Protein AF-A0AAJ2NSN2-F1 (afdb_monomer)

Secondary structure (DSSP, 8-state):
-HHHHHHHHHHHHHHHTTSS---EEE----HHHHHHHHTSGGGTTSSS-SSSPSPTT---SEEE-TTTT--HHHHHHHHHHTT---

Organism: Alkalihalophilus pseudofirmus (NCBI:txid79885)

Foldseek 3Di:
DAVVQVVVLVVVVVVVVVPPDDQEAEDQAAQVLVVVCPPDPNVVVSVPPDYDDHDPPPPHNYYHHPRHHDDPVVVVVVCVVVVHDD

Solvent-accessible surface area (backbone atoms only — not comparable to full-atom values): 5281 Å² total; per-residue (Å²): 106,63,68,65,27,50,51,50,52,54,52,52,48,61,55,49,70,74,46,94,81,64,58,63,44,79,44,87,48,30,28,65,58,53,56,70,22,68,79,53,92,31,62,80,60,52,82,41,82,75,30,82,66,84,57,100,80,64,76,50,80,43,77,45,51,89,40,42,85,31,49,76,67,54,52,51,50,52,36,49,78,72,66,49,84,133

Sequence (86 aa):
RKIIGEEFIRVFEEEGQKIKSVDFLAQGTIYPDVIESGLGDSAVIKSHHNVGGLPDFVDFKEIIEPLRMLFKDEVRELGRELGLAD

InterPro domains:
  IPR014729 Rossmann-like alpha/beta/alpha sandwich fold [G3DSA:3.40.50.620] (1-86)
  IPR025777 GMP synthetase ATP pyrophosphatase domain [PS51553] (1-86)

Radius of gyration: 14.95 Å; Cα contacts (8 Å, |Δi|>4): 75; chains: 1; bounding box: 36×28×38 Å

Structure (mmCIF, N/CA/C/O backbone):
data_AF-A0AAJ2NSN2-F1
#
_entry.id   AF-A0AAJ2NSN2-F1
#
loop_
_atom_site.group_PDB
_atom_site.id
_atom_site.type_symbol
_atom_site.label_atom_id
_atom_site.label_alt_id
_atom_site.label_comp_id
_atom_site.label_asym_id
_atom_site.label_entity_id
_atom_site.label_seq_id
_atom_site.pdbx_PDB_ins_code
_atom_site.Cartn_x
_atom_site.Cartn_y
_atom_site.Cartn_z
_atom_site.occupancy
_atom_site.B_iso_or_equiv
_atom_site.auth_seq_id
_atom_site.auth_comp_id
_atom_site.auth_asym_id
_atom_site.auth_atom_id
_atom_site.pdbx_PDB_model_num
ATOM 1 N N . ARG A 1 1 ? -2.378 19.319 3.542 1.00 61.03 1 ARG A N 1
ATOM 2 C CA . ARG A 1 1 ? -2.075 17.873 3.684 1.00 61.03 1 ARG A CA 1
ATOM 3 C C . ARG A 1 1 ? -2.770 17.250 4.894 1.00 61.03 1 ARG A C 1
ATOM 5 O O . ARG A 1 1 ? -3.399 16.232 4.688 1.00 61.03 1 ARG A O 1
ATOM 12 N N . LYS A 1 2 ? -2.748 17.873 6.087 1.00 75.38 2 LYS A N 1
ATOM 13 C CA . LYS A 1 2 ? -3.379 17.319 7.306 1.00 75.38 2 LYS A CA 1
ATOM 14 C C . LYS A 1 2 ? -4.876 16.977 7.166 1.00 75.38 2 LYS A C 1
ATOM 16 O O . LYS A 1 2 ? -5.219 15.831 7.374 1.00 75.38 2 LYS A O 1
ATOM 21 N N . ILE A 1 3 ? -5.71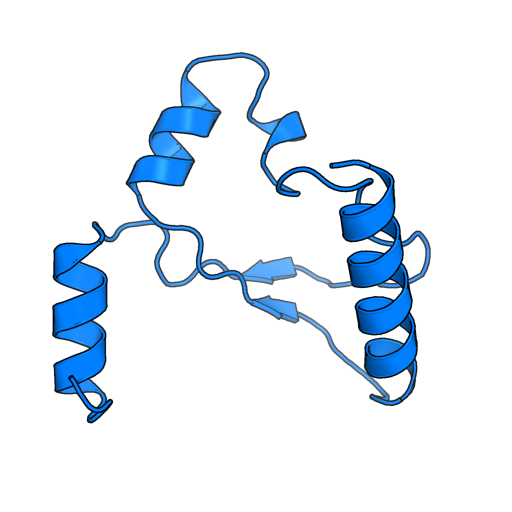3 17.920 6.714 1.00 83.94 3 ILE A N 1
ATOM 22 C CA . ILE A 1 3 ? -7.179 17.724 6.611 1.00 83.94 3 ILE A CA 1
ATOM 23 C C . ILE A 1 3 ? -7.553 16.570 5.669 1.00 83.94 3 ILE A C 1
ATOM 25 O O . ILE A 1 3 ? -8.297 15.681 6.049 1.00 83.94 3 ILE A O 1
ATOM 29 N N . ILE A 1 4 ? -7.016 16.572 4.442 1.00 85.69 4 ILE A N 1
ATOM 30 C CA . ILE A 1 4 ? -7.298 15.518 3.446 1.00 85.69 4 ILE A CA 1
ATOM 31 C C . ILE A 1 4 ? -6.861 14.156 3.969 1.00 85.69 4 ILE A C 1
ATOM 33 O O . ILE A 1 4 ? -7.530 13.155 3.749 1.00 85.69 4 ILE A O 1
ATOM 37 N N . GLY A 1 5 ? -5.719 14.135 4.645 1.00 79.56 5 GLY A N 1
ATOM 38 C CA . GLY A 1 5 ? -5.245 12.921 5.245 1.00 79.56 5 GLY A CA 1
ATOM 39 C C . GLY A 1 5 ? -6.201 12.402 6.306 1.00 79.56 5 GLY A C 1
ATOM 40 O O . GLY A 1 5 ? -6.627 11.257 6.239 1.00 79.56 5 GLY A O 1
ATOM 41 N N . GLU A 1 6 ? -6.503 13.237 7.295 1.00 82.75 6 GLU A N 1
ATOM 42 C CA . GLU A 1 6 ? -7.349 12.869 8.430 1.00 82.75 6 GLU A CA 1
ATOM 43 C C . GLU A 1 6 ? -8.707 12.339 7.960 1.00 82.75 6 GLU A C 1
ATOM 45 O O . GLU A 1 6 ? -9.174 11.313 8.440 1.00 82.75 6 GLU A O 1
ATOM 50 N N . GLU A 1 7 ? -9.282 12.979 6.940 1.00 88.62 7 GLU A N 1
ATOM 51 C CA . GLU A 1 7 ? -10.493 12.508 6.273 1.00 88.62 7 GLU A CA 1
ATOM 52 C C . GLU A 1 7 ? -10.329 11.108 5.664 1.00 88.62 7 GLU A C 1
ATOM 54 O O . GLU A 1 7 ? -11.196 10.257 5.838 1.00 88.62 7 GLU A O 1
ATOM 59 N N . PHE A 1 8 ? -9.214 10.848 4.973 1.00 85.94 8 PHE A N 1
ATOM 60 C CA . PHE A 1 8 ? -8.928 9.537 4.391 1.00 85.94 8 PHE A CA 1
ATOM 61 C C . PHE A 1 8 ? -8.859 8.444 5.459 1.00 85.94 8 PHE A C 1
ATOM 63 O O . PHE A 1 8 ? -9.469 7.393 5.278 1.00 85.94 8 PHE A O 1
ATOM 70 N N . ILE A 1 9 ? -8.151 8.695 6.565 1.00 81.38 9 ILE A N 1
ATOM 71 C CA . ILE A 1 9 ? -8.029 7.725 7.659 1.00 81.38 9 ILE A CA 1
ATOM 72 C C . ILE A 1 9 ? -9.398 7.454 8.276 1.00 81.38 9 ILE A C 1
ATOM 74 O O . ILE A 1 9 ? -9.773 6.293 8.387 1.00 81.38 9 ILE A O 1
ATOM 78 N N . ARG A 1 10 ? -10.190 8.497 8.552 1.00 83.88 10 ARG A N 1
ATOM 79 C CA . ARG A 1 10 ? -11.536 8.341 9.117 1.00 83.88 10 ARG A CA 1
ATOM 80 C C . ARG A 1 10 ? -12.475 7.537 8.212 1.00 83.88 10 ARG A C 1
ATOM 82 O O . ARG A 1 10 ? -13.210 6.679 8.683 1.00 83.88 10 ARG A O 1
ATOM 89 N N . VAL A 1 11 ? -12.453 7.779 6.902 1.00 89.31 11 VAL A N 1
ATOM 90 C CA . VAL A 1 11 ? -13.280 7.0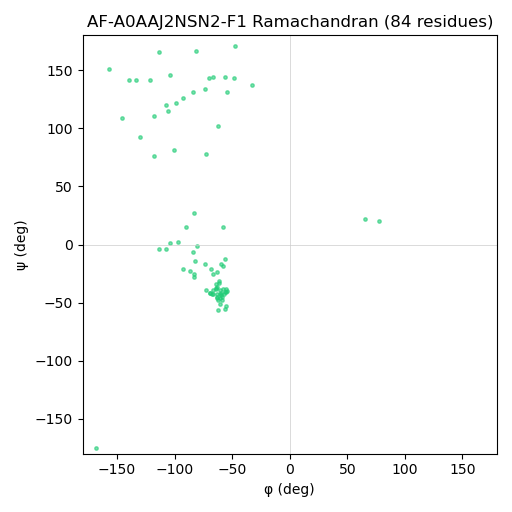00 5.964 1.00 89.31 11 VAL A CA 1
ATOM 91 C C . VAL A 1 11 ? -12.773 5.560 5.854 1.00 89.31 11 VAL A C 1
ATOM 93 O O . VAL A 1 11 ? -13.568 4.624 5.853 1.00 89.31 11 VAL A O 1
ATOM 96 N N . PHE A 1 12 ? -11.455 5.355 5.790 1.00 85.88 12 PHE A N 1
ATOM 97 C CA . PHE A 1 12 ? -10.854 4.020 5.733 1.00 85.88 12 PHE A CA 1
ATOM 98 C C . PHE A 1 12 ? -11.227 3.174 6.958 1.00 85.88 12 PHE A C 1
ATOM 100 O O . PHE A 1 12 ? -11.604 2.010 6.838 1.00 85.88 12 PHE A O 1
ATOM 107 N N . GLU A 1 13 ? -11.169 3.795 8.127 1.00 80.00 13 GLU A N 1
ATOM 108 C CA . GLU A 1 13 ? -11.636 3.288 9.409 1.00 80.00 13 GLU A CA 1
ATOM 109 C C . GLU A 1 13 ? -13.115 2.878 9.402 1.00 80.00 13 GLU A C 1
ATOM 111 O O . GLU A 1 13 ? -13.449 1.741 9.750 1.00 80.00 13 GLU A O 1
ATOM 116 N N . GLU A 1 14 ? -14.000 3.801 9.009 1.00 86.69 14 GLU A N 1
ATOM 117 C CA . GLU A 1 14 ? -15.447 3.579 8.949 1.00 86.69 14 GLU A CA 1
ATOM 118 C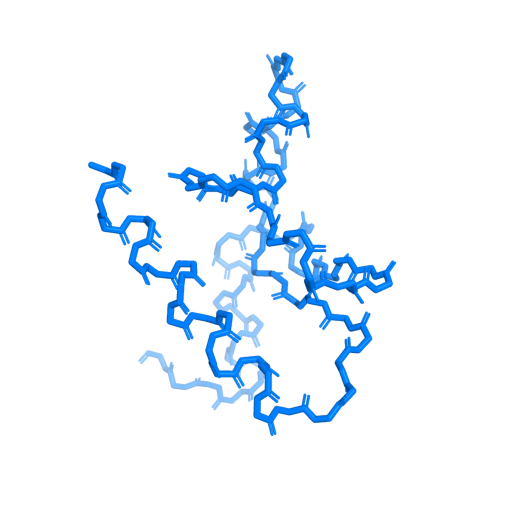 C . GLU A 1 14 ? -15.796 2.401 8.027 1.00 86.69 14 GLU A C 1
ATOM 120 O O . GLU A 1 14 ? -16.681 1.604 8.344 1.00 86.69 14 GLU A O 1
ATOM 125 N N . GLU A 1 15 ? -15.093 2.248 6.901 1.00 88.38 15 GLU A N 1
ATOM 126 C CA . GLU A 1 15 ? -15.257 1.095 6.010 1.00 88.38 15 GLU A CA 1
ATOM 127 C C . GLU A 1 15 ? -14.660 -0.191 6.599 1.00 88.38 15 GLU A C 1
ATOM 129 O O . GLU A 1 15 ? -15.269 -1.258 6.496 1.00 88.38 15 GLU A O 1
ATOM 134 N N . GLY A 1 16 ? -13.508 -0.102 7.269 1.00 82.06 16 GLY A N 1
ATOM 135 C CA . GLY A 1 16 ? -12.853 -1.231 7.928 1.00 82.06 16 GLY A CA 1
ATOM 136 C C . GLY A 1 16 ? -13.727 -1.876 9.004 1.00 82.06 16 GLY A C 1
ATOM 137 O O . GLY A 1 16 ? -13.843 -3.098 9.039 1.00 82.06 16 GLY A O 1
ATOM 138 N N . GLN A 1 17 ? -14.430 -1.075 9.813 1.00 81.25 17 GLN A N 1
ATOM 139 C CA . GLN A 1 17 ? -15.346 -1.570 10.854 1.00 81.25 17 GLN A CA 1
ATOM 140 C C . GLN A 1 17 ? -16.536 -2.371 10.303 1.00 81.25 17 GLN A C 1
ATOM 142 O O . GLN A 1 17 ? -17.117 -3.196 11.013 1.00 81.25 17 GLN A O 1
ATOM 147 N N . LYS A 1 18 ? -16.916 -2.160 9.037 1.00 87.69 18 LYS A N 1
ATOM 148 C CA . LYS A 1 18 ? -17.981 -2.940 8.381 1.00 87.69 18 LYS A CA 1
ATOM 149 C C . LYS A 1 18 ? -17.518 -4.358 8.038 1.00 87.69 18 LYS A C 1
ATOM 151 O O . LYS A 1 18 ? -18.348 -5.237 7.794 1.00 87.69 18 LYS A O 1
ATOM 156 N N . ILE A 1 19 ? -16.207 -4.594 8.028 1.00 84.00 19 ILE A N 1
ATOM 157 C CA . ILE A 1 19 ? -15.585 -5.883 7.749 1.00 84.00 19 ILE A CA 1
ATOM 158 C C . ILE A 1 19 ? -15.239 -6.540 9.089 1.00 84.00 19 ILE A C 1
ATOM 160 O O . ILE A 1 19 ? -14.514 -5.988 9.904 1.00 84.00 19 ILE A O 1
ATOM 164 N N . LYS A 1 20 ? -15.773 -7.741 9.341 1.00 73.88 20 LYS A N 1
ATOM 165 C CA . LYS A 1 20 ? -15.711 -8.372 10.674 1.00 73.88 20 LYS A CA 1
ATOM 166 C C . LYS A 1 20 ? -14.294 -8.591 11.206 1.00 73.88 20 LYS A C 1
ATOM 168 O O . LYS A 1 20 ? -14.041 -8.350 12.378 1.00 73.88 20 LYS A O 1
ATOM 173 N N . SER A 1 21 ? -13.417 -9.151 10.382 1.00 75.94 21 SER A N 1
ATOM 174 C CA . SER A 1 21 ? -12.079 -9.563 10.797 1.00 75.94 21 SER A CA 1
ATOM 175 C C . SER A 1 21 ? -11.116 -9.343 9.645 1.00 75.94 21 SER A C 1
ATOM 177 O O . SER A 1 21 ? -11.168 -10.068 8.647 1.00 75.94 21 SER A O 1
ATOM 179 N N . VAL A 1 22 ? -10.254 -8.344 9.787 1.00 80.31 22 VAL A N 1
ATOM 180 C CA . VAL A 1 22 ? -9.162 -8.085 8.855 1.00 80.31 22 VAL A CA 1
ATOM 181 C C . VAL A 1 22 ? -7.865 -8.230 9.631 1.00 80.31 22 VAL A C 1
ATOM 183 O O . VAL A 1 22 ? -7.566 -7.428 10.504 1.00 80.31 22 VAL A O 1
ATOM 186 N N . ASP A 1 23 ? -7.118 -9.285 9.322 1.00 84.06 23 ASP A N 1
ATOM 187 C CA . ASP A 1 23 ? -5.859 -9.594 10.003 1.00 84.06 23 ASP A CA 1
ATOM 188 C C . ASP A 1 23 ? -4.674 -8.802 9.436 1.00 84.06 23 ASP A C 1
ATOM 190 O O . ASP A 1 23 ? -3.690 -8.587 10.137 1.00 84.06 23 ASP A O 1
ATOM 194 N N . PHE A 1 24 ? -4.749 -8.381 8.173 1.00 85.38 24 PHE A N 1
ATOM 195 C CA . PHE A 1 24 ? -3.612 -7.837 7.436 1.00 85.38 24 PHE A CA 1
ATOM 196 C C . PHE A 1 24 ? -3.979 -6.560 6.694 1.00 85.38 24 PHE A C 1
ATOM 198 O O . PHE A 1 24 ? -5.042 -6.481 6.074 1.00 85.38 24 PHE A O 1
ATOM 205 N N . LEU A 1 25 ? -3.049 -5.607 6.676 1.00 86.12 25 LEU A N 1
ATOM 206 C CA . LEU A 1 25 ? -3.110 -4.438 5.806 1.00 86.12 25 LEU A CA 1
ATOM 207 C C . LEU A 1 25 ? -2.102 -4.592 4.670 1.00 86.12 25 LEU A C 1
ATOM 209 O O . LEU A 1 25 ? -0.898 -4.596 4.908 1.00 86.12 25 LEU A O 1
ATOM 213 N N . ALA A 1 26 ? -2.575 -4.689 3.429 1.00 89.44 26 ALA A N 1
ATOM 214 C CA . ALA A 1 26 ? -1.689 -4.682 2.271 1.00 89.44 26 ALA A CA 1
ATOM 215 C C . ALA A 1 26 ? -1.343 -3.242 1.860 1.00 89.44 26 ALA A C 1
ATOM 217 O O . ALA A 1 26 ? -2.238 -2.412 1.691 1.00 89.44 26 ALA A O 1
ATOM 218 N N . GLN A 1 27 ? -0.058 -2.959 1.652 1.00 86.75 27 GLN A N 1
ATOM 219 C CA . GLN A 1 27 ? 0.428 -1.681 1.131 1.00 86.75 27 GLN A CA 1
ATOM 220 C C . GLN A 1 27 ? 1.221 -1.886 -0.161 1.00 86.75 27 GLN A C 1
ATOM 222 O O . GLN A 1 27 ? 1.981 -2.839 -0.317 1.00 86.75 27 GLN A O 1
ATOM 227 N N . GLY A 1 28 ? 1.050 -0.961 -1.105 1.00 92.62 28 GLY A N 1
ATOM 228 C CA . GLY A 1 28 ? 1.753 -0.960 -2.389 1.00 92.62 28 GLY A CA 1
ATOM 229 C C . GLY A 1 28 ? 3.152 -0.341 -2.340 1.00 92.62 28 GLY A C 1
ATOM 230 O O . GLY A 1 28 ? 3.572 0.205 -3.355 1.00 92.62 28 GLY 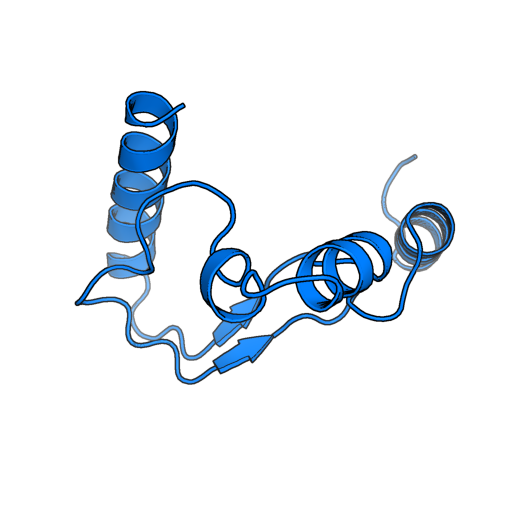A O 1
ATOM 231 N N . THR A 1 29 ? 3.830 -0.360 -1.187 1.00 90.56 29 THR A N 1
ATOM 232 C CA . THR A 1 29 ? 5.185 0.186 -1.006 1.00 90.56 29 THR A CA 1
ATOM 233 C C . THR A 1 29 ? 6.147 -0.430 -2.021 1.00 90.56 29 THR A C 1
ATOM 235 O O . THR A 1 29 ? 6.176 -1.653 -2.165 1.00 90.56 29 THR A O 1
ATOM 238 N N . ILE A 1 30 ? 6.940 0.398 -2.707 1.00 94.81 30 ILE A N 1
ATOM 239 C CA . ILE A 1 30 ? 7.929 -0.037 -3.706 1.00 94.81 30 ILE A CA 1
ATOM 240 C C . ILE A 1 30 ? 9.361 0.253 -3.250 1.00 94.81 30 ILE A C 1
ATOM 242 O O . ILE A 1 30 ? 9.602 1.019 -2.318 1.00 94.81 30 ILE A O 1
ATOM 246 N N . TYR A 1 31 ? 10.345 -0.349 -3.917 1.00 93.62 31 TYR A N 1
ATOM 247 C CA . TYR A 1 31 ? 11.752 -0.260 -3.522 1.00 93.62 31 TYR A CA 1
ATOM 248 C C . TYR A 1 31 ? 12.298 1.180 -3.391 1.00 93.62 31 TYR A C 1
ATOM 250 O O . TYR A 1 31 ? 13.016 1.451 -2.422 1.00 93.62 31 TYR A O 1
ATOM 258 N N . PRO A 1 32 ? 11.927 2.147 -4.264 1.00 90.62 32 PRO A N 1
ATOM 259 C CA . PRO A 1 32 ? 12.251 3.558 -4.048 1.00 90.62 32 PRO A CA 1
ATOM 260 C C . PRO A 1 32 ? 11.787 4.119 -2.696 1.00 90.62 32 PRO A C 1
ATOM 262 O O . PRO A 1 32 ? 12.549 4.848 -2.062 1.00 90.62 32 PRO A O 1
ATOM 265 N N . ASP A 1 33 ? 10.589 3.752 -2.229 1.00 86.94 33 ASP A N 1
ATOM 266 C CA . ASP A 1 33 ? 10.032 4.228 -0.954 1.00 86.94 33 ASP A CA 1
ATOM 267 C C . ASP A 1 33 ? 10.854 3.696 0.230 1.00 86.94 33 ASP A C 1
ATOM 269 O O . ASP A 1 33 ? 11.164 4.425 1.178 1.00 86.94 33 ASP A O 1
ATOM 273 N N . VAL A 1 34 ? 11.289 2.432 0.141 1.00 85.25 34 VAL A N 1
ATOM 274 C CA . VAL A 1 34 ? 12.145 1.781 1.144 1.00 85.25 34 VAL A CA 1
ATOM 275 C C . VAL A 1 34 ? 13.485 2.505 1.258 1.00 85.25 34 VAL A C 1
ATOM 277 O O . VAL A 1 34 ? 13.898 2.853 2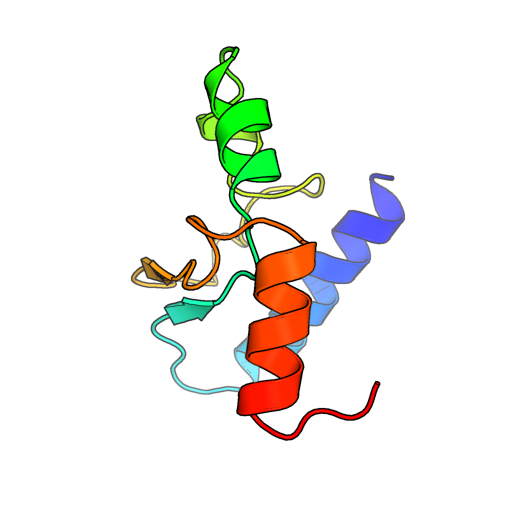.365 1.00 85.25 34 VAL A O 1
ATOM 280 N N . ILE A 1 35 ? 14.145 2.804 0.136 1.00 84.12 35 ILE A N 1
ATOM 281 C CA . ILE A 1 35 ? 15.414 3.550 0.148 1.00 84.12 35 ILE A CA 1
ATOM 282 C C . ILE A 1 35 ? 15.214 4.964 0.710 1.00 84.12 35 ILE A C 1
ATOM 284 O O . ILE A 1 35 ? 16.013 5.425 1.527 1.00 84.12 35 ILE A O 1
ATOM 288 N N . GLU A 1 36 ? 14.134 5.647 0.321 1.00 77.12 36 GLU A N 1
ATOM 289 C CA . GLU A 1 36 ? 13.828 7.001 0.795 1.00 77.12 36 GLU A CA 1
ATOM 290 C C . GLU A 1 36 ? 13.504 7.041 2.300 1.00 77.12 36 GLU A C 1
ATOM 292 O O . GLU A 1 36 ? 13.644 8.083 2.946 1.00 77.12 36 GLU A O 1
ATOM 297 N N . SER A 1 37 ? 13.038 5.927 2.869 1.00 67.62 37 SER A N 1
ATOM 298 C CA . SER A 1 37 ? 12.792 5.770 4.308 1.00 67.62 37 SER A CA 1
ATOM 299 C C . SER A 1 37 ? 14.043 5.393 5.113 1.00 67.62 37 SER A C 1
ATOM 301 O O . SER A 1 37 ? 14.136 5.767 6.280 1.00 67.62 37 SER A O 1
ATOM 303 N N . GLY A 1 38 ? 15.019 4.712 4.497 1.00 60.84 38 GLY A N 1
ATOM 304 C CA . GLY A 1 38 ? 16.225 4.196 5.160 1.00 60.84 38 GLY A CA 1
ATOM 305 C C . GLY A 1 38 ? 17.364 5.206 5.353 1.00 60.84 38 GLY A C 1
ATOM 306 O O . GLY A 1 38 ? 18.281 4.952 6.129 1.00 60.84 38 GLY A O 1
ATOM 307 N N . LEU A 1 39 ? 17.320 6.356 4.675 1.00 54.53 39 LEU A N 1
ATOM 308 C CA . LEU A 1 39 ? 18.383 7.376 4.690 1.00 54.53 39 LEU A CA 1
ATOM 309 C C . LEU A 1 39 ? 18.231 8.450 5.798 1.00 54.53 39 LEU A C 1
ATOM 311 O O . LEU A 1 39 ? 18.905 9.477 5.759 1.00 54.53 39 LEU A O 1
ATOM 315 N N . GLY A 1 40 ? 17.387 8.221 6.811 1.00 48.88 40 GLY A N 1
ATOM 316 C CA . GLY A 1 40 ? 17.263 9.065 8.013 1.00 48.88 40 GLY A CA 1
ATOM 317 C C . GLY A 1 40 ? 16.427 8.391 9.111 1.00 48.88 40 GLY A C 1
ATOM 318 O O . GLY A 1 40 ? 15.958 7.276 8.903 1.00 48.88 40 GLY A O 1
ATOM 319 N N . ASP A 1 41 ? 16.146 9.084 10.231 1.00 42.06 41 ASP A N 1
ATOM 320 C CA . ASP A 1 41 ? 15.203 8.692 11.324 1.00 42.06 41 ASP A CA 1
ATOM 321 C C . ASP A 1 41 ? 13.741 8.459 10.847 1.00 42.06 41 ASP A C 1
ATOM 323 O O . ASP A 1 41 ? 12.775 8.415 11.606 1.00 42.06 41 ASP A O 1
ATOM 327 N N . SER A 1 42 ? 13.562 8.320 9.538 1.00 41.97 42 SER A N 1
ATOM 328 C CA . SER A 1 42 ? 12.311 8.215 8.811 1.00 41.97 42 SER A CA 1
ATOM 329 C C . SER A 1 42 ? 11.741 6.796 8.780 1.00 41.97 42 SER A C 1
ATOM 331 O O . SER A 1 42 ? 10.609 6.632 8.333 1.00 41.97 42 SER A O 1
ATOM 333 N N . ALA A 1 43 ? 12.467 5.789 9.281 1.00 39.59 43 ALA A N 1
ATOM 334 C CA . ALA A 1 43 ? 12.004 4.398 9.325 1.00 39.59 43 ALA A CA 1
ATOM 335 C C . ALA A 1 43 ? 10.733 4.223 10.180 1.00 39.59 43 ALA A C 1
ATOM 337 O O . ALA A 1 43 ? 9.871 3.413 9.853 1.00 39.59 43 ALA A O 1
ATOM 338 N N . VAL A 1 44 ? 10.568 5.037 11.230 1.00 41.34 44 VAL A N 1
ATOM 339 C CA . VAL A 1 44 ? 9.338 5.072 12.047 1.00 41.34 44 VAL A CA 1
ATOM 340 C C . VAL A 1 44 ? 8.294 6.030 11.452 1.00 41.34 44 VAL A C 1
ATOM 342 O O . VAL A 1 44 ? 7.101 5.885 11.692 1.00 41.34 44 VAL A O 1
ATOM 345 N N . ILE A 1 45 ? 8.732 7.002 10.645 1.00 37.25 45 ILE A N 1
ATOM 346 C CA . ILE A 1 45 ? 7.914 8.131 10.172 1.00 37.25 45 ILE A CA 1
ATOM 347 C C . ILE A 1 45 ? 7.250 7.841 8.810 1.00 37.25 45 ILE A C 1
ATOM 349 O O . ILE A 1 45 ? 6.243 8.465 8.486 1.00 37.25 45 ILE A O 1
ATOM 353 N N . LYS A 1 46 ? 7.761 6.890 8.013 1.00 45.06 46 LYS A N 1
ATOM 354 C CA . LYS A 1 46 ? 7.221 6.562 6.675 1.00 45.06 46 LYS A CA 1
ATOM 355 C C . LYS A 1 46 ? 6.463 5.239 6.565 1.00 45.06 46 LYS A C 1
ATOM 357 O O . LYS A 1 46 ? 5.848 5.015 5.532 1.00 45.06 46 LYS A O 1
ATOM 362 N N . SER A 1 47 ? 6.395 4.421 7.620 1.00 46.44 47 SER A N 1
ATOM 363 C CA . SER A 1 47 ? 5.479 3.259 7.663 1.00 46.44 47 SER A CA 1
ATOM 364 C C . SER A 1 47 ? 4.003 3.657 7.478 1.00 46.44 47 SER A C 1
ATOM 366 O O . SER A 1 47 ? 3.160 2.849 7.103 1.00 46.44 47 SER A O 1
ATOM 368 N N . HIS A 1 48 ? 3.698 4.938 7.695 1.00 52.78 48 HIS A N 1
ATOM 369 C CA . HIS A 1 48 ? 2.391 5.547 7.516 1.00 52.78 48 HIS A CA 1
ATOM 370 C C . HIS A 1 48 ? 2.573 6.811 6.682 1.00 52.78 48 HIS A C 1
ATOM 372 O O . HIS A 1 48 ? 2.891 7.872 7.219 1.00 52.78 48 HIS A O 1
ATOM 378 N N . HIS A 1 49 ? 2.451 6.739 5.357 1.00 45.84 49 HIS A N 1
ATOM 379 C CA . HIS A 1 49 ? 2.662 7.930 4.538 1.00 45.84 49 HIS A CA 1
ATOM 380 C C . HIS A 1 49 ? 1.636 9.040 4.863 1.00 45.84 49 HIS A C 1
ATOM 382 O O . HIS A 1 49 ? 0.516 9.067 4.368 1.00 45.84 49 HIS A O 1
ATOM 388 N N . ASN A 1 50 ? 2.115 10.029 5.626 1.00 41.22 50 ASN A N 1
ATOM 389 C CA . ASN A 1 50 ? 1.723 11.444 5.666 1.00 41.22 50 ASN A CA 1
ATOM 390 C C . ASN A 1 50 ? 0.317 11.821 6.136 1.00 41.22 50 ASN A C 1
ATOM 392 O O . ASN A 1 50 ? -0.136 12.952 5.911 1.00 41.22 50 ASN A O 1
ATOM 396 N N . VAL A 1 51 ? -0.311 10.934 6.886 1.00 39.94 51 VAL A N 1
ATOM 397 C CA . VAL A 1 51 ? -1.485 11.223 7.695 1.00 39.94 51 VAL A CA 1
ATOM 398 C C . VAL A 1 51 ? -1.311 10.473 9.002 1.00 39.94 51 VAL A C 1
ATOM 400 O O . VAL A 1 51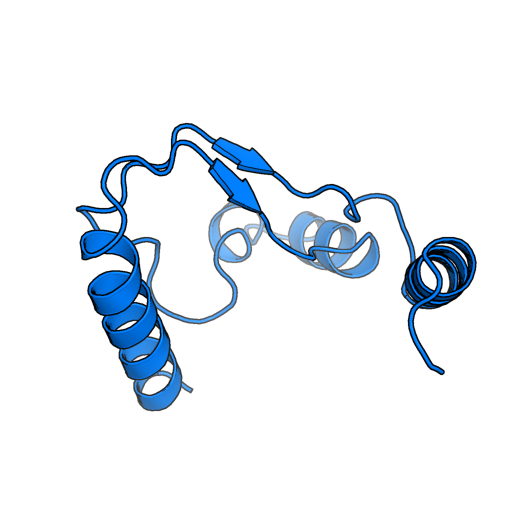 ? -0.750 9.387 8.959 1.00 39.94 51 VAL A O 1
ATOM 403 N N . GLY A 1 52 ? -1.713 11.074 10.128 1.00 42.09 52 GLY A N 1
ATOM 404 C CA . GLY A 1 52 ? -1.638 10.498 11.474 1.00 42.09 52 GLY A CA 1
ATOM 405 C C . GLY A 1 52 ? -1.820 8.982 11.493 1.00 42.09 52 GLY A C 1
ATOM 406 O O . GLY A 1 52 ? -2.628 8.467 10.726 1.00 42.09 52 GLY A O 1
ATOM 407 N N . GLY A 1 53 ? -0.982 8.325 12.302 1.00 53.47 53 GLY A N 1
ATOM 408 C CA . GLY A 1 53 ? -0.762 6.878 12.330 1.00 53.47 53 GLY A CA 1
ATOM 409 C C . GLY A 1 53 ? -2.029 6.028 12.351 1.00 53.47 53 GLY A C 1
ATOM 410 O O . GLY A 1 53 ? -3.137 6.542 12.482 1.00 53.47 53 GLY A O 1
ATOM 411 N N . LEU A 1 54 ? -1.848 4.714 12.191 1.00 54.97 54 LEU A N 1
ATOM 412 C CA . LEU A 1 54 ? -2.965 3.780 12.171 1.00 54.97 54 LEU A CA 1
ATOM 413 C C . LEU A 1 54 ? -3.908 4.031 13.364 1.00 54.97 54 LEU A C 1
ATOM 415 O O . LEU A 1 54 ? -3.436 4.377 14.451 1.00 54.97 54 LEU A O 1
ATOM 419 N N . PRO A 1 55 ? -5.220 3.877 13.155 1.00 53.69 55 PRO A N 1
ATOM 420 C CA . PRO A 1 55 ? -6.218 4.120 14.185 1.00 53.69 55 PRO A CA 1
ATOM 421 C C . PRO A 1 55 ? -5.935 3.262 15.414 1.00 53.69 55 PRO A C 1
ATOM 423 O O . PRO A 1 55 ? -5.615 2.084 15.259 1.00 53.69 55 PRO A O 1
ATOM 426 N N . ASP A 1 56 ? -6.187 3.785 16.616 1.00 52.91 56 ASP A N 1
ATOM 427 C CA . ASP A 1 56 ? -6.074 3.023 17.875 1.00 52.91 56 ASP A CA 1
ATOM 428 C C . ASP A 1 56 ? -6.945 1.742 17.901 1.00 52.91 56 ASP A C 1
ATOM 430 O O . ASP A 1 56 ? -6.804 0.912 18.794 1.00 52.91 56 ASP A O 1
ATOM 434 N N . PHE A 1 57 ? -7.876 1.581 16.950 1.00 49.66 57 PHE A N 1
ATOM 435 C CA . PHE A 1 57 ? -8.844 0.483 16.890 1.00 49.66 57 PHE A CA 1
ATOM 436 C C . PHE A 1 57 ? -8.679 -0.475 15.709 1.00 49.66 57 PHE A C 1
ATOM 438 O O . PHE A 1 57 ? -9.434 -1.447 15.624 1.00 49.66 57 PHE A O 1
ATOM 445 N N . VAL A 1 58 ? -7.751 -0.222 14.783 1.00 56.53 58 VAL A N 1
ATOM 446 C CA . VAL A 1 58 ? -7.509 -1.153 13.676 1.00 56.53 58 VAL A CA 1
ATOM 447 C C . VAL A 1 58 ? -6.272 -1.985 13.997 1.00 56.53 58 VAL A C 1
ATOM 449 O O . VAL A 1 58 ? -5.165 -1.702 13.546 1.00 56.53 58 VAL A O 1
ATOM 452 N N . ASP A 1 59 ? -6.491 -3.021 14.808 1.00 63.16 59 ASP A N 1
ATOM 453 C CA . ASP A 1 59 ? -5.494 -4.033 15.166 1.00 63.16 59 ASP A CA 1
ATOM 454 C C . ASP A 1 59 ? -5.231 -4.963 13.968 1.00 63.16 59 ASP A C 1
ATOM 456 O O . ASP A 1 59 ? -5.729 -6.089 13.885 1.00 63.16 59 ASP A O 1
ATOM 460 N N . PHE A 1 60 ? -4.442 -4.492 13.003 1.00 74.38 60 PHE A N 1
ATOM 461 C CA . PHE A 1 60 ? -3.841 -5.390 12.022 1.00 74.38 60 PHE A CA 1
ATOM 462 C C . PHE A 1 60 ? -2.717 -6.181 12.694 1.00 74.38 60 PHE A C 1
ATOM 464 O O . PHE A 1 60 ? -1.853 -5.612 13.359 1.00 74.38 60 PHE A O 1
ATOM 471 N N . LYS A 1 61 ? -2.684 -7.498 12.475 1.00 78.50 61 LYS A N 1
ATOM 472 C CA . LYS A 1 61 ? -1.581 -8.353 12.935 1.00 78.50 61 LYS A CA 1
ATOM 473 C C . LYS A 1 61 ? -0.272 -7.971 12.255 1.00 78.50 61 LYS A C 1
ATOM 475 O O . LYS A 1 61 ? 0.781 -8.029 12.882 1.00 78.50 61 LYS A O 1
ATOM 480 N N . GLU A 1 62 ? -0.340 -7.619 10.972 1.00 79.06 62 GLU A N 1
ATOM 481 C CA . GLU A 1 62 ? 0.833 -7.289 10.171 1.00 79.06 62 GLU A CA 1
ATOM 482 C C . GLU A 1 62 ? 0.472 -6.411 8.961 1.00 79.06 62 GLU A C 1
ATOM 484 O O . GLU A 1 62 ? -0.629 -6.490 8.403 1.00 79.06 62 GLU A O 1
ATOM 489 N N . ILE A 1 63 ? 1.433 -5.587 8.543 1.00 84.19 63 ILE A N 1
ATOM 490 C CA . ILE A 1 63 ? 1.416 -4.884 7.261 1.00 84.19 63 ILE A CA 1
ATOM 491 C C . ILE A 1 63 ? 2.167 -5.736 6.235 1.00 84.19 63 ILE A C 1
ATOM 493 O O . ILE A 1 63 ? 3.326 -6.086 6.444 1.00 84.19 63 ILE A O 1
ATOM 497 N N . ILE A 1 64 ? 1.526 -6.027 5.106 1.00 87.25 64 ILE A N 1
ATOM 498 C CA . ILE A 1 64 ? 2.100 -6.825 4.023 1.00 87.25 64 ILE A CA 1
ATOM 499 C C . ILE A 1 64 ? 2.438 -5.913 2.842 1.00 87.25 64 ILE A C 1
ATOM 501 O O . ILE A 1 64 ? 1.559 -5.284 2.254 1.00 87.25 64 ILE A O 1
ATOM 505 N N . GLU A 1 65 ? 3.714 -5.874 2.462 1.00 93.56 65 GLU A N 1
ATOM 506 C CA . GLU A 1 65 ? 4.235 -5.019 1.385 1.00 93.56 65 GLU A CA 1
ATOM 507 C C . GLU A 1 65 ? 4.820 -5.872 0.243 1.00 93.56 65 GLU A C 1
ATOM 509 O O . GLU A 1 65 ? 6.041 -6.017 0.129 1.00 93.56 65 GLU A O 1
ATOM 514 N N . PRO A 1 66 ? 3.985 -6.484 -0.614 1.00 95.88 66 PRO A N 1
ATOM 515 C CA . PRO A 1 66 ? 4.450 -7.473 -1.589 1.00 95.88 66 PRO A CA 1
ATOM 516 C C . PRO A 1 66 ? 5.329 -6.874 -2.696 1.00 95.88 66 PRO A C 1
ATOM 518 O O . PRO A 1 66 ? 6.099 -7.594 -3.326 1.00 95.88 66 PRO A O 1
ATOM 521 N N . LEU A 1 67 ? 5.238 -5.561 -2.929 1.00 96.81 67 LEU A N 1
ATOM 522 C CA . LEU A 1 67 ? 5.957 -4.859 -3.997 1.00 96.81 67 LEU A CA 1
ATOM 523 C C . LEU A 1 67 ? 7.256 -4.195 -3.516 1.00 96.81 67 LEU A C 1
ATOM 525 O O . LEU A 1 67 ? 7.955 -3.576 -4.316 1.00 96.81 67 LEU A O 1
ATOM 529 N N . ARG A 1 68 ? 7.621 -4.342 -2.231 1.00 94.19 68 ARG A N 1
ATOM 530 C CA . ARG A 1 68 ? 8.706 -3.578 -1.577 1.00 94.19 68 ARG A CA 1
ATOM 531 C C . ARG A 1 68 ? 10.095 -3.746 -2.194 1.00 94.19 68 ARG A C 1
ATOM 533 O O . ARG A 1 68 ? 10.994 -2.971 -1.888 1.00 94.19 68 AR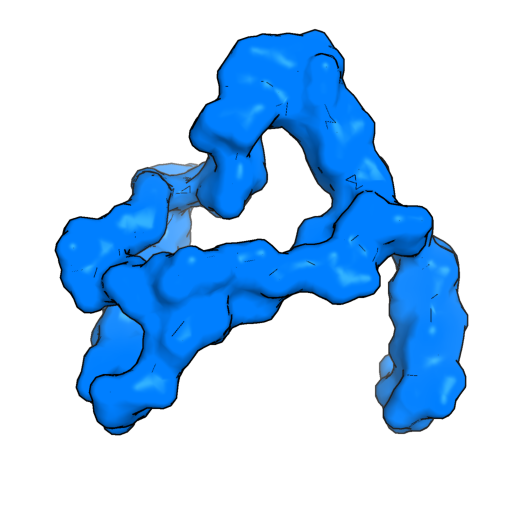G A O 1
ATOM 540 N N . MET A 1 69 ? 10.286 -4.783 -3.007 1.00 95.81 69 MET A N 1
ATOM 541 C CA . MET A 1 69 ? 11.549 -5.088 -3.686 1.00 95.81 69 MET A CA 1
ATOM 542 C C . MET A 1 69 ? 11.541 -4.718 -5.173 1.00 95.81 69 MET A C 1
ATOM 544 O O . MET A 1 69 ? 12.538 -4.960 -5.841 1.00 95.81 69 MET A O 1
ATOM 548 N N . LEU A 1 70 ? 10.445 -4.151 -5.682 1.00 97.25 70 LEU A N 1
ATOM 549 C CA . LEU A 1 70 ? 10.276 -3.809 -7.092 1.00 97.25 70 LEU A CA 1
ATOM 550 C C . LEU A 1 70 ? 10.431 -2.307 -7.333 1.00 97.25 70 LEU A C 1
ATOM 552 O O . LEU A 1 70 ? 10.011 -1.479 -6.521 1.00 97.25 70 LEU A O 1
ATOM 556 N N . PHE A 1 71 ? 10.977 -1.949 -8.487 1.00 96.69 71 PHE A N 1
ATOM 557 C CA . PHE A 1 71 ? 10.897 -0.613 -9.059 1.00 96.69 71 PHE A CA 1
ATOM 558 C C . PHE A 1 71 ? 9.568 -0.392 -9.794 1.00 96.69 71 PHE A C 1
ATOM 560 O O . PHE A 1 71 ? 8.787 -1.303 -10.062 1.00 96.69 71 PHE A O 1
ATOM 567 N N . LYS A 1 72 ? 9.271 0.873 -10.110 1.00 95.50 72 LYS A N 1
ATOM 568 C CA . LYS A 1 72 ? 7.978 1.280 -10.684 1.00 95.50 72 LYS A CA 1
ATOM 569 C C . LYS A 1 72 ? 7.704 0.676 -12.066 1.00 95.50 72 LYS A C 1
ATOM 571 O O . LYS A 1 72 ? 6.549 0.453 -12.418 1.00 95.50 72 LYS A O 1
ATOM 576 N N . ASP A 1 73 ? 8.737 0.487 -12.872 1.00 97.25 73 ASP A N 1
ATOM 577 C CA . ASP A 1 73 ? 8.672 -0.200 -14.161 1.00 97.25 73 ASP A CA 1
ATOM 578 C C . ASP A 1 73 ? 8.409 -1.701 -13.995 1.00 97.25 73 ASP A C 1
ATOM 580 O O . ASP A 1 73 ? 7.537 -2.229 -14.679 1.00 97.25 73 ASP A O 1
ATOM 584 N N . GLU A 1 74 ? 9.051 -2.350 -13.027 1.00 98.00 74 GLU A N 1
ATOM 585 C CA . GLU A 1 74 ? 8.803 -3.759 -12.688 1.00 98.00 74 GLU A CA 1
ATOM 586 C C . GLU A 1 74 ? 7.376 -3.986 -12.164 1.00 98.00 74 GLU A C 1
ATOM 588 O O . GLU A 1 74 ? 6.730 -4.962 -12.532 1.00 98.00 74 GLU A O 1
ATOM 593 N N . VAL A 1 75 ? 6.825 -3.052 -11.379 1.00 97.38 75 VAL A N 1
ATOM 594 C CA . VAL A 1 75 ? 5.413 -3.100 -10.950 1.00 97.38 75 VAL A CA 1
ATOM 595 C C . VAL A 1 75 ? 4.455 -2.998 -12.140 1.00 97.38 75 VAL A C 1
ATOM 597 O O . VAL A 1 75 ? 3.409 -3.645 -12.142 1.00 97.38 75 VAL A O 1
ATOM 6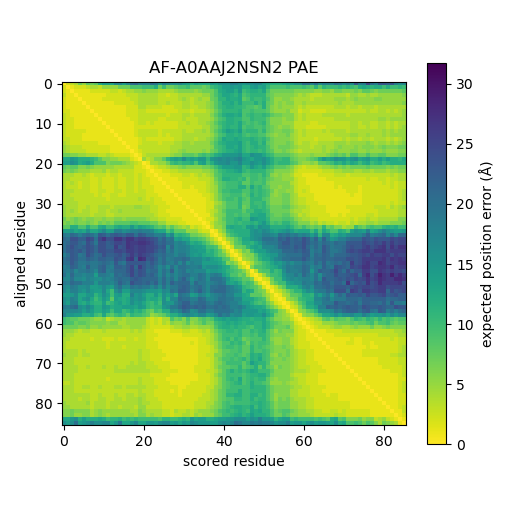00 N N . ARG A 1 76 ? 4.792 -2.202 -13.163 1.00 96.81 76 ARG A N 1
ATOM 601 C CA . ARG A 1 76 ? 3.987 -2.135 -14.394 1.00 96.81 76 ARG A CA 1
ATOM 602 C C . ARG A 1 76 ? 4.047 -3.444 -15.167 1.00 96.81 76 ARG A C 1
ATOM 604 O O . ARG A 1 76 ? 3.009 -3.897 -15.631 1.00 96.81 76 ARG A O 1
ATOM 611 N N . GLU A 1 77 ? 5.229 -4.045 -15.282 1.00 97.69 77 GLU A N 1
ATOM 612 C CA . GLU A 1 77 ? 5.381 -5.339 -15.950 1.00 97.69 77 GLU A CA 1
ATOM 613 C C . GLU A 1 77 ? 4.610 -6.439 -15.215 1.00 97.69 77 GLU A C 1
ATOM 615 O O . GLU A 1 77 ? 3.819 -7.146 -15.833 1.00 97.69 77 GLU A O 1
ATOM 620 N N . LEU A 1 78 ? 4.711 -6.485 -13.883 1.00 97.56 78 LEU A N 1
ATOM 621 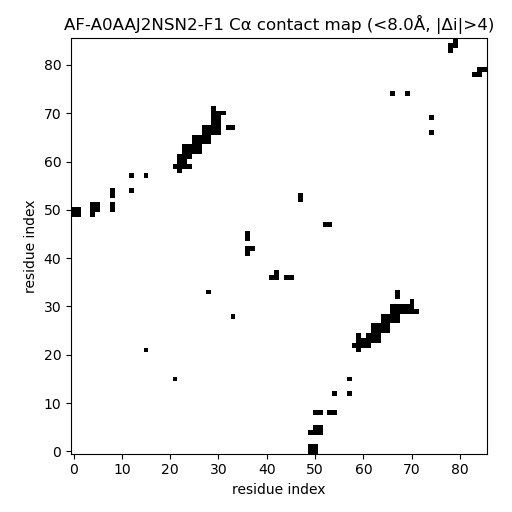C CA . LEU A 1 78 ? 3.899 -7.371 -13.049 1.00 97.56 78 LEU A CA 1
ATOM 622 C C . LEU A 1 78 ? 2.398 -7.149 -13.283 1.00 97.56 78 LEU A C 1
ATOM 624 O O . LEU A 1 78 ? 1.632 -8.104 -13.374 1.00 97.56 78 LEU A O 1
ATOM 628 N N . GLY A 1 79 ? 1.964 -5.893 -13.413 1.00 97.38 79 GLY A N 1
ATOM 629 C CA . GLY A 1 79 ? 0.580 -5.566 -13.751 1.00 97.38 79 GLY A CA 1
ATOM 630 C C . GLY A 1 79 ? 0.128 -6.196 -15.071 1.00 97.38 79 GLY A C 1
ATOM 631 O O . GLY A 1 79 ? -0.963 -6.764 -15.125 1.00 97.38 79 GLY A O 1
ATOM 632 N N . ARG A 1 80 ? 0.978 -6.167 -16.106 1.00 97.06 80 ARG A N 1
ATOM 633 C CA . ARG A 1 80 ? 0.698 -6.804 -17.405 1.00 97.06 80 ARG A CA 1
ATOM 634 C C . ARG A 1 80 ? 0.649 -8.322 -17.304 1.00 97.06 80 ARG A C 1
ATOM 636 O O . ARG A 1 80 ? -0.266 -8.926 -17.858 1.00 97.06 80 ARG A O 1
ATOM 643 N N . GLU A 1 81 ? 1.576 -8.935 -16.570 1.00 97.44 81 GLU A N 1
ATOM 644 C CA . GLU A 1 81 ? 1.571 -10.385 -16.325 1.00 97.44 81 GLU A CA 1
ATOM 645 C C . GLU A 1 81 ? 0.307 -10.840 -15.576 1.00 97.44 81 GLU A C 1
ATOM 647 O O . GLU A 1 81 ? -0.217 -11.923 -15.835 1.00 97.44 81 GLU A O 1
ATOM 652 N N . LEU A 1 82 ? -0.231 -9.989 -14.695 1.00 97.62 82 LEU A N 1
ATOM 653 C CA . LEU A 1 82 ? -1.499 -10.207 -13.992 1.00 97.62 82 LEU A CA 1
ATOM 654 C C . LEU A 1 82 ? -2.745 -9.867 -14.833 1.00 97.62 82 LEU A C 1
ATOM 656 O O . LEU A 1 82 ? -3.867 -10.047 -14.357 1.00 97.62 82 LEU A O 1
ATOM 660 N N . GLY A 1 83 ? -2.579 -9.391 -16.072 1.00 97.44 83 GLY A N 1
ATOM 661 C CA . GLY A 1 83 ? -3.678 -9.055 -16.980 1.00 97.44 83 GLY A CA 1
ATOM 662 C C . GLY A 1 83 ? -4.377 -7.725 -16.678 1.00 97.44 83 GLY A C 1
ATOM 663 O O . GLY A 1 83 ? -5.521 -7.532 -17.096 1.00 97.44 83 GLY A O 1
ATOM 664 N N . LEU A 1 84 ? -3.728 -6.812 -15.949 1.00 96.12 84 LEU A N 1
ATOM 665 C CA . LEU A 1 84 ? -4.223 -5.447 -15.780 1.00 96.12 84 LEU A CA 1
ATOM 666 C C . LEU A 1 84 ? -4.088 -4.675 -17.099 1.00 96.12 84 LEU A C 1
ATOM 668 O O . LEU A 1 84 ? -3.129 -4.863 -17.846 1.00 96.12 84 LEU A O 1
ATOM 672 N N . ALA A 1 85 ? -5.062 -3.811 -17.383 1.00 88.62 85 ALA A N 1
ATOM 673 C CA . ALA A 1 85 ? -5.012 -2.941 -18.554 1.00 88.62 85 ALA A CA 1
ATOM 674 C C . ALA A 1 85 ? -3.873 -1.912 -18.424 1.00 88.62 85 ALA A C 1
ATOM 676 O O . ALA A 1 85 ? -3.613 -1.429 -17.318 1.00 88.62 85 ALA A O 1
ATOM 677 N N . ASP A 1 86 ? -3.230 -1.591 -19.554 1.00 75.38 86 ASP A N 1
ATOM 678 C CA . ASP A 1 86 ? -2.233 -0.512 -19.660 1.00 75.38 86 ASP A CA 1
ATOM 679 C C . ASP A 1 86 ? -2.839 0.881 -19.388 1.00 75.38 86 ASP A C 1
ATOM 681 O O . ASP A 1 86 ? -3.985 1.145 -19.834 1.00 75.38 86 ASP A O 1
#

Mean predicted aligned error: 8.25 Å

pLDDT: mean 77.48, std 18.85, range [37.25, 98.0]